Protein AF-A0A1S4DHJ4-F1 (afdb_monomer)

Secondary structure (DSSP, 8-state):
-HHHHHHHHHTTS---EEEEEEEEETTEEEESS----TTS-HHHHTTS--EEEE-TTS-EEEES---EEE-SHHHHHHHHHHHHHHHHHHHHHHTTS-----PPPEEEEEEE-

InterPro domains:
  IPR001752 Kinesin motor domain [PF00225] (2-109)
  IPR001752 Kinesin motor domain [PS50067] (1-113)
  IPR027417 P-loop containing nucleoside triphosphate hydrolase [SSF52540] (2-110)
  IPR036961 Kinesin motor domain superfamily [G3DSA:3.40.850.10] (1-112)
  IPR047149 Kinesin-like protein KIF11-like [PTHR47970] (2-111)

Mean predicted aligned error: 9.2 Å

Nearest PDB structures (foldseek):
  4a51-assembly6_F  TM=6.897E-01  e=4.651E-07  Homo sapiens
  6hkx-assembly1_A  TM=6.265E-01  e=1.248E-06  Homo sapiens
  2p4n-assembly1_K  TM=6.736E-01  e=3.717E-05  unclassified
  6zpi-assembly1_C  TM=6.460E-01  e=5.725E-05  Homo sapiens
  2y65-assembly3_D  TM=6.893E-01  e=1.358E-04  Drosophila melanogaster

Solvent-accessible surface area (backbone atoms only — not comparable to full-atom values): 6993 Å² total; per-residue (Å²): 100,61,69,57,50,57,52,48,63,72,62,79,56,95,79,63,37,34,36,34,44,35,39,40,52,80,94,40,76,44,64,38,65,52,80,84,55,91,88,54,54,77,71,60,62,69,60,62,76,66,43,85,41,70,45,103,82,76,48,79,42,70,44,77,63,52,72,45,79,45,90,48,55,64,50,52,52,54,49,50,53,52,22,53,54,46,45,57,54,49,49,63,64,50,63,76,71,64,92,84,81,96,59,73,78,49,84,46,79,49,79,46,110

Foldseek 3Di:
DQVVLVVVVVVVDDDKKKKWKWKQWPNQIDGLQPDDDVPDDPVRNSPQDWDWDQDPVRDTDIPRTDIDIDDDPVVVVVSVVSSVVVVVVVCVVCVVPDDDDDIDIDIDMDMDD

Sequence (113 aa):
IRQIFDTLEGQNTDYSMKVTFFELYNEEITDLIALEEPSKSSEERQKKPLSLMEDGKGCVVVRGLEEEAVYSANDIYNLLERGAARRRTADTLLNKRSSRSHSVFSDKLTIYV

Organism: Nicotiana tabacum (NCBI:txid4097)

Radius of gyration: 15.98 Å; Cα contacts (8 Å, |Δi|>4): 127; chains: 1; bounding box: 40×33×47 Å

pLDDT: mean 74.55, std 12.7, range [41.66, 90.75]

Structure (mmCIF, N/CA/C/O backbone):
data_AF-A0A1S4DHJ4-F1
#
_entry.id   AF-A0A1S4DHJ4-F1
#
loop_
_atom_site.group_PDB
_atom_site.id
_atom_site.type_symbol
_atom_site.label_atom_id
_atom_site.label_alt_id
_atom_site.label_comp_id
_atom_site.label_asym_id
_atom_site.label_entity_id
_atom_site.label_seq_id
_atom_site.pdbx_PDB_ins_code
_atom_site.Cartn_x
_atom_site.Cartn_y
_atom_site.Cartn_z
_atom_site.occupancy
_atom_site.B_iso_or_equiv
_atom_site.auth_seq_id
_atom_site.auth_comp_id
_atom_site.auth_asym_id
_atom_site.auth_atom_id
_atom_site.pdbx_PDB_model_num
ATOM 1 N N . ILE A 1 1 ? -11.747 3.226 2.497 1.00 78.94 1 ILE A N 1
ATOM 2 C CA . ILE A 1 1 ? -10.821 3.935 3.416 1.00 78.94 1 ILE A CA 1
ATOM 3 C C . ILE A 1 1 ? -11.597 4.710 4.477 1.00 78.94 1 ILE A C 1
ATOM 5 O O . ILE A 1 1 ? -11.594 4.242 5.599 1.00 78.94 1 ILE A O 1
ATOM 9 N N . ARG A 1 2 ? -12.326 5.795 4.153 1.00 83.44 2 ARG A N 1
ATOM 10 C CA . ARG A 1 2 ? -13.112 6.553 5.161 1.00 83.44 2 ARG A CA 1
ATOM 11 C C . ARG A 1 2 ? -14.038 5.674 6.008 1.00 83.44 2 ARG A C 1
ATOM 13 O O . ARG A 1 2 ? -13.852 5.611 7.207 1.00 83.44 2 ARG A O 1
ATOM 20 N N . GLN A 1 3 ? -14.870 4.859 5.360 1.00 84.56 3 GLN A N 1
ATOM 21 C CA . GLN A 1 3 ? -15.766 3.927 6.053 1.00 84.56 3 GLN A CA 1
ATOM 22 C C . GLN A 1 3 ? -15.049 2.957 7.015 1.00 84.56 3 GLN A C 1
ATOM 24 O O . GLN A 1 3 ? -15.642 2.540 8.003 1.00 84.56 3 GLN A O 1
ATOM 29 N N . ILE A 1 4 ? -13.788 2.587 6.745 1.00 85.12 4 ILE A N 1
ATOM 30 C CA . ILE A 1 4 ? -13.012 1.700 7.630 1.00 85.12 4 ILE A CA 1
ATOM 31 C C . ILE A 1 4 ? -12.696 2.445 8.929 1.00 85.12 4 ILE A C 1
ATOM 33 O O . ILE A 1 4 ? -12.997 1.935 10.000 1.00 85.12 4 ILE A O 1
ATOM 37 N N . PHE A 1 5 ? -12.176 3.671 8.824 1.00 84.25 5 PHE A N 1
ATOM 38 C CA . PHE A 1 5 ? -11.920 4.530 9.982 1.00 84.25 5 PHE A CA 1
ATOM 39 C C . PHE A 1 5 ? -13.207 4.875 10.733 1.00 84.25 5 PHE A C 1
ATOM 41 O O . PHE A 1 5 ? -13.246 4.690 11.942 1.00 84.25 5 PHE A O 1
ATOM 48 N N . ASP A 1 6 ? -14.281 5.244 10.027 1.00 86.81 6 ASP A N 1
ATOM 49 C CA . ASP A 1 6 ? -15.576 5.557 10.650 1.00 86.81 6 ASP A CA 1
ATOM 50 C C . ASP A 1 6 ? -16.108 4.365 11.474 1.00 86.81 6 ASP A C 1
ATOM 52 O O . ASP A 1 6 ? -16.676 4.530 12.553 1.00 86.81 6 ASP A O 1
ATOM 56 N N . THR A 1 7 ? -15.901 3.139 10.979 1.00 85.88 7 THR A N 1
ATOM 57 C CA . THR A 1 7 ? -16.306 1.912 11.683 1.00 85.88 7 THR A CA 1
ATOM 58 C C . THR A 1 7 ? -15.426 1.658 12.908 1.00 85.88 7 THR A C 1
ATOM 60 O O . THR A 1 7 ? -15.950 1.315 13.966 1.00 85.88 7 THR A O 1
ATOM 63 N N . LEU A 1 8 ? -14.106 1.817 12.784 1.00 83.38 8 LEU A N 1
ATOM 64 C CA . LEU A 1 8 ? -13.161 1.565 13.875 1.00 83.38 8 LEU A CA 1
ATOM 65 C C . LEU A 1 8 ? -13.289 2.595 15.003 1.00 83.38 8 LEU A C 1
ATOM 67 O O . LEU A 1 8 ? -13.311 2.218 16.172 1.00 83.38 8 LEU A O 1
ATOM 71 N N . GLU A 1 9 ? -13.471 3.873 14.669 1.00 82.38 9 GLU A N 1
ATOM 72 C CA . GLU A 1 9 ? -13.746 4.931 15.648 1.00 82.38 9 GLU A CA 1
ATOM 73 C C . GLU A 1 9 ? -15.084 4.699 16.366 1.00 82.38 9 GLU A C 1
ATOM 75 O O . GLU A 1 9 ? -15.179 4.866 17.582 1.00 82.38 9 GLU A O 1
ATOM 80 N N . GLY A 1 10 ? -16.107 4.224 15.645 1.00 83.50 10 GLY A N 1
ATOM 81 C CA . GLY A 1 10 ? -17.405 3.874 16.228 1.00 83.50 10 GLY A CA 1
ATOM 82 C C . GLY A 1 10 ? -17.371 2.697 17.214 1.00 83.50 10 GLY A C 1
ATOM 83 O O . GLY A 1 10 ? -18.271 2.576 18.044 1.00 83.50 10 GLY A O 1
ATOM 84 N N . GLN A 1 11 ? -16.347 1.839 17.155 1.00 84.19 11 GLN A N 1
ATOM 85 C CA . GLN A 1 11 ? -16.178 0.685 18.053 1.00 84.19 11 GLN A CA 1
ATOM 86 C C . GLN A 1 11 ? -15.512 1.057 19.391 1.00 84.19 11 GLN A C 1
ATOM 88 O O . GLN A 1 11 ? -15.434 0.208 20.280 1.00 84.19 11 GLN A O 1
ATOM 93 N N . ASN A 1 12 ? -15.036 2.302 19.545 1.00 76.56 12 ASN A N 1
ATOM 94 C CA . ASN A 1 12 ? -14.402 2.838 20.759 1.00 76.56 12 ASN A CA 1
ATOM 95 C C . ASN A 1 12 ? -13.337 1.898 21.370 1.00 76.56 12 ASN A C 1
ATOM 97 O O . ASN A 1 12 ? -13.248 1.735 22.587 1.00 76.56 12 ASN A O 1
ATOM 101 N N . THR A 1 13 ? -12.584 1.224 20.499 1.00 77.50 13 THR A N 1
ATOM 102 C CA . THR A 1 13 ? -11.561 0.227 20.834 1.00 77.50 13 THR A CA 1
ATOM 103 C C . THR A 1 13 ? -10.228 0.682 20.255 1.00 77.50 13 THR A C 1
ATOM 105 O O . THR A 1 13 ? -10.197 1.245 19.161 1.00 77.50 13 THR A O 1
ATOM 108 N N . ASP A 1 14 ? -9.129 0.423 20.964 1.00 79.75 14 ASP A N 1
ATOM 109 C CA . ASP A 1 14 ? -7.786 0.682 20.447 1.00 79.75 14 ASP A CA 1
ATOM 110 C C . ASP A 1 14 ? -7.510 -0.187 19.210 1.00 79.75 14 ASP A C 1
ATOM 112 O O . ASP A 1 14 ? -7.617 -1.414 19.259 1.00 79.75 14 ASP A O 1
ATOM 116 N N . TYR A 1 15 ? -7.132 0.449 18.102 1.00 79.50 15 TYR A N 1
ATOM 117 C CA . TYR A 1 15 ? -6.732 -0.219 16.865 1.00 79.50 15 TYR A CA 1
ATOM 118 C C . TYR A 1 15 ? -5.358 0.279 16.410 1.00 79.50 15 TYR A C 1
ATOM 120 O O . TYR A 1 15 ? -4.974 1.421 16.668 1.00 79.50 15 TYR A O 1
ATOM 128 N N . SER A 1 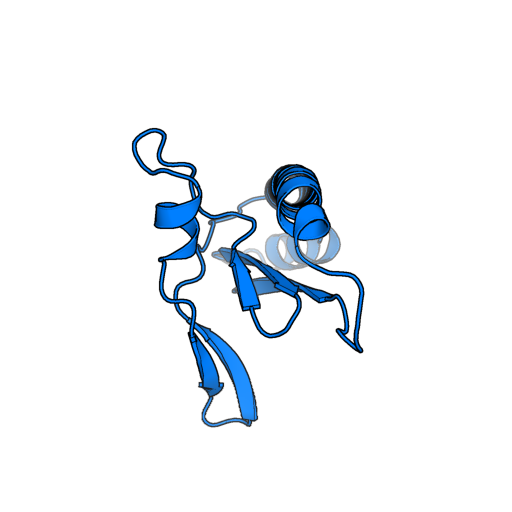16 ? -4.607 -0.572 15.710 1.00 83.56 16 SER A N 1
ATOM 129 C CA . SER A 1 16 ? -3.342 -0.186 15.085 1.00 83.56 16 SER A CA 1
ATOM 130 C C . SER A 1 16 ? -3.383 -0.582 13.626 1.00 83.56 16 SER A C 1
ATOM 132 O O . SER A 1 16 ? -3.370 -1.766 13.305 1.00 83.56 16 SER A O 1
ATOM 134 N N . MET A 1 17 ? -3.427 0.415 12.740 1.00 86.12 17 MET A N 1
ATOM 135 C CA . MET A 1 17 ? -3.417 0.148 11.314 1.00 86.12 17 MET A CA 1
ATOM 136 C C . MET A 1 17 ? -2.029 0.275 10.715 1.00 86.12 17 MET A C 1
ATOM 138 O O . MET A 1 17 ? -1.343 1.283 10.890 1.00 86.12 17 MET A O 1
ATOM 142 N N . LYS A 1 18 ? -1.651 -0.741 9.944 1.00 88.00 18 LYS A N 1
ATOM 143 C CA . LYS A 1 18 ? -0.474 -0.709 9.080 1.00 88.00 18 LYS A CA 1
ATOM 144 C C . LYS A 1 18 ? -0.871 -0.928 7.640 1.00 88.00 18 LYS A C 1
ATOM 146 O O . LYS A 1 18 ? -1.795 -1.688 7.349 1.00 88.00 18 LYS A O 1
ATOM 151 N N . VAL A 1 19 ? -0.135 -0.289 6.745 1.00 87.69 19 VAL A N 1
ATOM 152 C CA . VAL A 1 19 ? -0.397 -0.340 5.315 1.00 87.69 19 VAL A CA 1
ATOM 153 C C . VAL A 1 19 ? 0.871 -0.696 4.560 1.00 87.69 19 VAL A C 1
ATOM 155 O O . VAL A 1 19 ? 1.929 -0.127 4.818 1.00 87.69 19 VAL A O 1
ATOM 158 N N . THR A 1 20 ? 0.746 -1.610 3.600 1.00 87.75 20 THR A N 1
ATOM 159 C CA . THR A 1 20 ? 1.765 -1.842 2.570 1.00 87.75 20 THR A CA 1
ATOM 160 C C . THR A 1 20 ? 1.204 -1.460 1.210 1.00 87.75 20 THR A C 1
ATOM 162 O O . THR A 1 20 ? 0.017 -1.667 0.938 1.00 87.75 20 THR A O 1
ATOM 165 N N . PHE A 1 21 ? 2.049 -0.897 0.346 1.00 88.06 21 PHE A N 1
ATOM 166 C CA . PHE A 1 21 ? 1.659 -0.548 -1.015 1.00 88.06 21 PHE A CA 1
ATOM 167 C C . PHE A 1 21 ? 2.759 -0.933 -1.995 1.00 88.06 21 PHE A C 1
ATOM 169 O O . PHE A 1 21 ? 3.897 -0.477 -1.882 1.00 88.06 21 PHE A O 1
ATOM 176 N N . PHE A 1 22 ? 2.419 -1.801 -2.942 1.00 85.56 22 PHE A N 1
ATOM 177 C CA . PHE A 1 22 ? 3.375 -2.346 -3.894 1.00 85.56 22 PHE A CA 1
ATOM 178 C C . PHE A 1 22 ? 2.755 -2.551 -5.271 1.00 85.56 22 PHE A C 1
ATOM 180 O O . PHE A 1 22 ? 1.537 -2.685 -5.431 1.00 85.56 22 PHE A O 1
ATOM 187 N N . GLU A 1 23 ? 3.642 -2.609 -6.248 1.00 82.50 23 GLU A N 1
ATOM 188 C CA . GLU A 1 23 ? 3.359 -2.909 -7.638 1.00 82.50 23 GLU A CA 1
ATOM 189 C C . GLU A 1 23 ? 3.928 -4.283 -7.983 1.00 82.50 23 GLU A C 1
ATOM 191 O O . GLU A 1 23 ? 5.006 -4.660 -7.518 1.00 82.50 23 GLU A O 1
ATOM 196 N N . LEU A 1 24 ? 3.198 -5.030 -8.807 1.00 78.44 24 LEU A N 1
ATOM 197 C CA . LEU A 1 24 ? 3.704 -6.227 -9.465 1.00 78.44 24 LEU A CA 1
ATOM 198 C C . LEU A 1 24 ? 3.729 -5.965 -10.971 1.00 78.44 24 LEU A C 1
ATOM 200 O O . LEU A 1 24 ? 2.674 -5.818 -11.595 1.00 78.44 24 LEU A O 1
ATOM 204 N N . TYR A 1 25 ? 4.927 -5.926 -11.545 1.00 75.94 25 TYR A N 1
ATOM 205 C CA . TYR A 1 25 ? 5.143 -5.729 -12.973 1.00 75.94 25 TYR A CA 1
ATOM 206 C C . TYR A 1 25 ? 6.161 -6.747 -13.483 1.00 75.94 25 TYR A C 1
ATOM 208 O O . TYR A 1 25 ? 7.265 -6.837 -12.962 1.00 75.94 25 TYR A O 1
ATOM 216 N N . ASN A 1 26 ? 5.797 -7.520 -14.513 1.00 73.88 26 ASN A N 1
ATOM 217 C CA . ASN A 1 26 ? 6.668 -8.544 -15.104 1.00 73.88 26 ASN A CA 1
ATOM 218 C C . ASN A 1 26 ? 7.253 -9.527 -14.062 1.00 73.88 26 ASN A C 1
ATOM 220 O O . ASN A 1 26 ? 8.452 -9.787 -14.051 1.00 73.88 26 ASN A O 1
ATOM 224 N N . GLU A 1 27 ? 6.402 -10.015 -13.151 1.00 73.00 27 GLU A N 1
ATOM 225 C CA . GLU A 1 27 ? 6.770 -10.896 -12.022 1.00 73.00 27 GLU A CA 1
ATOM 226 C C . GLU A 1 27 ? 7.786 -10.293 -11.029 1.00 73.00 27 GLU A C 1
ATOM 228 O O . GLU A 1 27 ? 8.201 -10.954 -10.078 1.00 73.00 27 GLU A O 1
ATOM 233 N N . GLU A 1 28 ? 8.133 -9.016 -11.195 1.00 75.00 28 GLU A N 1
ATOM 234 C CA . GLU A 1 28 ? 8.977 -8.248 -10.292 1.00 75.00 28 GLU A CA 1
ATOM 235 C C . GLU A 1 28 ? 8.091 -7.405 -9.369 1.00 75.00 28 GLU A C 1
ATOM 237 O O . GLU A 1 28 ? 7.157 -6.724 -9.803 1.00 75.00 28 GLU A O 1
ATOM 242 N N . ILE A 1 29 ? 8.367 -7.478 -8.070 1.00 79.75 29 ILE A N 1
ATOM 243 C CA . ILE A 1 29 ? 7.653 -6.700 -7.063 1.00 79.75 29 ILE A CA 1
ATOM 244 C C . ILE A 1 29 ? 8.438 -5.423 -6.810 1.00 79.75 29 ILE A C 1
ATOM 246 O O . ILE A 1 29 ? 9.631 -5.479 -6.516 1.00 79.75 29 ILE A O 1
ATOM 250 N N . THR A 1 30 ? 7.749 -4.289 -6.843 1.00 82.56 30 THR A N 1
ATOM 251 C CA . THR A 1 30 ? 8.304 -2.997 -6.445 1.00 82.56 30 THR A CA 1
ATOM 252 C C . THR A 1 30 ? 7.533 -2.452 -5.253 1.00 82.56 30 THR A C 1
ATOM 254 O O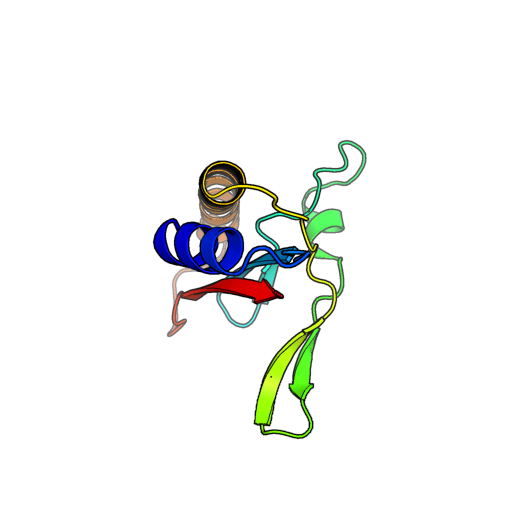 . THR A 1 30 ? 6.322 -2.254 -5.314 1.00 82.56 30 THR A O 1
ATOM 257 N N . ASP A 1 31 ? 8.237 -2.186 -4.158 1.00 85.81 31 ASP A N 1
ATOM 258 C CA . ASP A 1 31 ? 7.673 -1.496 -3.001 1.00 85.81 31 ASP A CA 1
ATOM 259 C C . ASP A 1 31 ? 7.507 0.001 -3.311 1.00 85.81 31 ASP A C 1
ATOM 261 O O . ASP A 1 31 ? 8.485 0.717 -3.550 1.00 85.81 31 ASP A O 1
ATOM 265 N N . LEU A 1 32 ? 6.261 0.479 -3.316 1.00 86.56 32 LEU A N 1
ATOM 266 C CA . LEU A 1 32 ? 5.932 1.857 -3.678 1.00 86.56 32 LEU A CA 1
A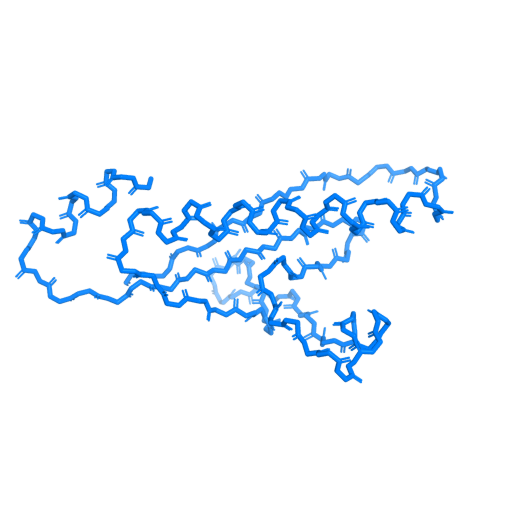TOM 267 C C . LEU A 1 32 ? 6.075 2.822 -2.497 1.00 86.56 32 LEU A C 1
ATOM 269 O O . LEU A 1 32 ? 6.123 4.036 -2.712 1.00 86.56 32 LEU A O 1
ATOM 273 N N . ILE A 1 33 ? 6.197 2.332 -1.262 1.00 85.88 33 ILE A N 1
ATOM 274 C CA . ILE A 1 33 ? 6.269 3.169 -0.052 1.00 85.88 33 ILE A CA 1
ATOM 275 C C . ILE A 1 33 ? 7.602 3.084 0.687 1.00 85.88 33 ILE A C 1
ATOM 277 O O . ILE A 1 33 ? 7.862 3.952 1.522 1.00 85.88 33 ILE A O 1
ATOM 281 N N . ALA A 1 34 ? 8.502 2.191 0.266 1.00 82.38 34 ALA A N 1
ATOM 282 C CA . ALA A 1 34 ? 9.883 2.074 0.746 1.00 82.38 34 ALA A CA 1
ATOM 283 C C . ALA A 1 34 ? 10.552 3.432 1.019 1.00 82.38 34 ALA A C 1
ATOM 285 O O . ALA A 1 34 ? 10.584 4.302 0.149 1.00 82.38 34 ALA A O 1
ATOM 286 N N . LEU A 1 35 ? 11.091 3.652 2.215 1.00 73.19 35 LEU A N 1
ATOM 287 C CA . LEU A 1 35 ? 11.737 4.924 2.555 1.00 73.19 35 LEU A CA 1
ATOM 288 C C . LEU A 1 35 ? 12.895 5.226 1.587 1.00 73.19 35 LEU A C 1
ATOM 290 O O . LEU A 1 35 ? 13.700 4.352 1.262 1.00 73.19 35 LEU A O 1
ATOM 294 N N . GLU A 1 36 ? 12.962 6.464 1.085 1.00 65.75 36 GLU A N 1
ATOM 295 C CA . GLU A 1 36 ? 14.084 6.867 0.236 1.00 65.75 36 GLU A CA 1
ATOM 296 C C . GLU A 1 36 ? 15.303 7.113 1.112 1.00 65.75 36 GLU A C 1
ATOM 298 O O . GLU A 1 36 ? 15.403 8.140 1.776 1.00 65.75 36 GLU A O 1
ATOM 303 N N . GLU A 1 37 ? 16.252 6.183 1.088 1.00 63.19 37 GLU A N 1
ATOM 304 C CA . GLU A 1 37 ? 17.574 6.454 1.634 1.00 63.19 37 GLU A CA 1
ATOM 305 C C . GLU A 1 37 ? 18.399 7.203 0.575 1.00 63.19 37 GLU A C 1
ATOM 307 O O . GLU A 1 37 ? 18.693 6.643 -0.493 1.00 63.19 37 GLU A O 1
ATOM 312 N N . PRO A 1 38 ? 18.777 8.474 0.821 1.00 56.62 38 PRO A N 1
ATOM 313 C CA . PRO A 1 38 ? 19.499 9.294 -0.154 1.00 56.62 38 PRO A CA 1
ATOM 314 C C . PRO A 1 38 ? 20.899 8.749 -0.470 1.00 56.62 38 PRO A C 1
ATOM 316 O O . PRO A 1 38 ? 21.489 9.118 -1.478 1.00 56.62 38 PRO A O 1
ATOM 319 N N . SER A 1 39 ? 21.415 7.847 0.366 1.00 58.28 39 SER A N 1
ATOM 320 C CA . SER A 1 39 ? 22.700 7.166 0.207 1.00 58.28 39 SER A CA 1
ATOM 321 C C . SER A 1 39 ? 22.660 5.940 -0.712 1.00 58.28 39 SER A C 1
ATOM 323 O O . SER A 1 39 ? 23.722 5.448 -1.082 1.00 58.28 39 SER A O 1
ATOM 325 N N . LYS A 1 40 ? 21.476 5.434 -1.088 1.00 58.22 40 LYS A N 1
ATOM 326 C CA . LYS A 1 40 ? 21.345 4.229 -1.924 1.00 58.22 40 LYS A CA 1
ATOM 327 C C . LYS A 1 40 ? 20.962 4.593 -3.351 1.00 58.22 40 LYS A C 1
ATOM 329 O O . LYS A 1 40 ? 19.927 5.225 -3.573 1.00 58.22 40 LYS A O 1
ATOM 334 N N . SER A 1 41 ? 21.761 4.137 -4.312 1.00 58.91 41 SER A N 1
ATOM 335 C CA . SER A 1 41 ? 21.468 4.200 -5.749 1.00 58.91 41 SER A CA 1
ATOM 336 C C . SER A 1 41 ? 20.138 3.503 -6.069 1.00 58.91 41 SER A C 1
ATOM 338 O O . SER A 1 41 ? 19.765 2.547 -5.387 1.00 58.91 41 SER A O 1
ATOM 340 N N . SER A 1 42 ? 19.431 3.916 -7.128 1.00 58.00 42 SER A N 1
ATOM 341 C CA . SER A 1 42 ? 18.162 3.290 -7.553 1.00 58.00 42 SER A CA 1
ATOM 342 C C . SER A 1 42 ? 18.266 1.764 -7.726 1.00 58.00 42 SER A C 1
ATOM 344 O O . SER A 1 42 ? 17.328 1.042 -7.401 1.00 58.00 42 SER A O 1
ATOM 346 N N . GLU A 1 43 ? 19.431 1.268 -8.147 1.00 57.06 43 GLU A N 1
ATOM 347 C CA . GLU A 1 43 ? 19.737 -0.162 -8.298 1.00 57.06 43 GLU A CA 1
ATOM 348 C C . GLU A 1 43 ? 19.935 -0.887 -6.955 1.00 57.06 43 GLU A C 1
ATOM 350 O O . GLU A 1 43 ? 19.594 -2.057 -6.833 1.00 57.06 43 GLU A O 1
ATOM 355 N N . GLU A 1 44 ? 20.456 -0.220 -5.921 1.00 57.31 44 GLU A N 1
ATOM 356 C CA . GLU A 1 44 ? 20.566 -0.786 -4.565 1.00 57.31 44 GLU A CA 1
ATOM 357 C C . GLU A 1 44 ? 19.226 -0.789 -3.828 1.00 57.31 44 GLU A C 1
ATOM 359 O O . GLU A 1 44 ? 18.988 -1.656 -2.988 1.00 57.31 44 GLU A O 1
ATOM 364 N N . ARG A 1 45 ? 18.320 0.131 -4.176 1.00 60.03 45 ARG A N 1
ATOM 365 C CA . ARG A 1 45 ? 16.942 0.146 -3.663 1.00 60.03 45 ARG A CA 1
ATOM 366 C C . ARG A 1 45 ? 16.125 -1.035 -4.197 1.00 60.03 45 ARG A C 1
ATOM 368 O O . ARG A 1 45 ? 15.384 -1.642 -3.432 1.00 60.03 45 ARG A O 1
ATOM 375 N N . GLN A 1 46 ? 16.328 -1.412 -5.464 1.00 56.31 46 GLN A N 1
ATOM 376 C CA . GLN A 1 46 ? 15.727 -2.611 -6.075 1.00 56.31 46 GLN A CA 1
ATOM 377 C C . GLN A 1 46 ? 16.310 -3.935 -5.549 1.00 56.31 46 GLN A C 1
ATOM 379 O O . GLN A 1 46 ? 15.735 -4.991 -5.783 1.00 56.31 46 GLN A O 1
ATOM 384 N N . LYS A 1 47 ? 17.429 -3.911 -4.807 1.00 56.19 47 LYS A N 1
ATOM 385 C CA . LYS A 1 47 ? 18.035 -5.119 -4.217 1.00 56.19 47 LYS A CA 1
ATOM 386 C C . LYS A 1 47 ? 17.411 -5.552 -2.893 1.00 56.19 47 LYS A C 1
ATOM 388 O O . LYS A 1 47 ? 17.867 -6.552 -2.340 1.00 56.19 47 LYS A O 1
ATOM 393 N N . LYS A 1 48 ? 16.410 -4.841 -2.352 1.00 66.00 48 LYS A N 1
ATOM 394 C CA . LYS A 1 48 ? 15.669 -5.340 -1.181 1.00 66.00 48 LYS A CA 1
ATOM 395 C C . LYS A 1 48 ? 14.983 -6.646 -1.625 1.00 66.00 48 LYS A C 1
ATOM 397 O O . LYS A 1 48 ? 14.165 -6.593 -2.540 1.00 66.00 48 LYS A O 1
ATOM 402 N N . PRO A 1 49 ? 15.339 -7.818 -1.068 1.00 64.94 49 PRO A N 1
ATOM 403 C CA . PRO A 1 49 ? 14.808 -9.083 -1.557 1.00 64.94 49 PRO A CA 1
ATOM 404 C C . PRO A 1 49 ? 13.339 -9.195 -1.143 1.00 64.94 49 PRO A C 1
ATOM 406 O O . PRO A 1 49 ? 13.030 -9.573 -0.012 1.00 64.94 49 PRO A O 1
ATOM 409 N N . LEU A 1 50 ? 12.436 -8.832 -2.053 1.00 79.00 50 LEU A N 1
ATOM 410 C CA . LEU A 1 50 ? 11.005 -9.060 -1.899 1.00 79.00 50 LEU A CA 1
ATOM 411 C C . LEU A 1 50 ? 10.703 -10.492 -2.332 1.00 79.00 50 LEU A C 1
ATOM 413 O O . LEU A 1 50 ? 11.075 -10.913 -3.425 1.00 79.00 50 LEU A O 1
ATOM 417 N N . SER A 1 51 ? 10.060 -11.260 -1.456 1.00 75.69 51 SER A N 1
ATOM 418 C CA . SER A 1 51 ? 9.747 -12.665 -1.720 1.00 75.69 51 SER A CA 1
ATOM 419 C C . SER A 1 51 ? 8.244 -12.883 -1.684 1.00 75.69 51 SER A C 1
ATOM 421 O O . SER A 1 51 ? 7.585 -12.558 -0.696 1.00 75.69 51 SER A O 1
ATOM 423 N N . LEU A 1 52 ? 7.716 -13.434 -2.775 1.00 75.19 52 LEU A N 1
ATOM 424 C CA . LEU A 1 52 ? 6.357 -13.950 -2.870 1.00 75.19 52 LEU A CA 1
ATOM 425 C C . LEU A 1 52 ? 6.303 -15.323 -2.196 1.00 75.19 52 LEU A C 1
ATOM 427 O O . LEU A 1 52 ? 7.017 -16.242 -2.592 1.00 75.19 52 LEU A O 1
ATOM 431 N N . MET A 1 53 ? 5.467 -15.454 -1.172 1.00 76.19 53 MET A N 1
ATOM 432 C CA . MET A 1 53 ? 5.248 -16.699 -0.442 1.00 76.19 53 MET A CA 1
ATOM 433 C C . MET A 1 53 ? 3.754 -16.993 -0.371 1.00 76.19 53 MET A C 1
ATOM 435 O O . MET A 1 53 ? 2.945 -16.079 -0.263 1.00 76.19 53 MET A O 1
ATOM 439 N N . GLU A 1 54 ? 3.382 -18.264 -0.392 1.00 76.12 54 GLU A N 1
ATOM 440 C CA . GLU A 1 54 ? 2.031 -18.686 -0.030 1.00 76.12 54 GLU A CA 1
ATOM 441 C C . GLU A 1 54 ? 1.992 -18.914 1.486 1.00 76.12 54 GLU A C 1
ATOM 443 O O . GLU A 1 54 ? 2.891 -19.547 2.052 1.00 76.12 54 GLU A O 1
ATOM 448 N N . ASP A 1 55 ? 1.002 -18.351 2.173 1.00 73.69 55 ASP A N 1
ATOM 449 C CA . ASP A 1 55 ? 0.740 -18.705 3.560 1.00 73.69 55 ASP A CA 1
ATOM 450 C C . ASP A 1 55 ? 0.137 -20.119 3.642 1.00 73.69 55 ASP A C 1
ATOM 452 O O . ASP A 1 55 ? -0.303 -20.702 2.654 1.00 73.69 55 ASP A O 1
ATOM 456 N N . GLY A 1 56 ? 0.079 -20.697 4.844 1.00 68.31 56 GLY A N 1
ATOM 457 C CA . GLY A 1 56 ? -0.509 -22.029 5.047 1.00 68.31 56 GLY A CA 1
ATOM 458 C C . GLY A 1 56 ? -2.016 -22.128 4.753 1.00 68.31 56 GLY A C 1
ATOM 459 O O . GLY A 1 56 ? -2.609 -23.167 5.034 1.00 68.31 56 GLY A O 1
ATOM 460 N N . LYS A 1 57 ? -2.650 -21.059 4.254 1.00 73.81 57 LYS A N 1
ATOM 461 C CA . LYS A 1 57 ? -4.073 -20.961 3.907 1.00 73.81 57 LYS A CA 1
ATOM 462 C C . LYS A 1 57 ? -4.292 -20.697 2.410 1.00 73.81 57 LYS A C 1
ATOM 464 O O . LYS A 1 57 ? -5.437 -20.487 2.012 1.00 73.81 57 LYS A O 1
ATOM 469 N N . GLY A 1 58 ? -3.240 -20.717 1.587 1.00 68.38 58 GLY A N 1
ATOM 470 C CA . GLY A 1 58 ? -3.334 -20.442 0.151 1.00 68.38 58 GLY A CA 1
ATOM 471 C C . GLY A 1 58 ? -3.373 -18.951 -0.202 1.00 68.38 58 GLY A C 1
ATOM 472 O O . GLY A 1 58 ? -3.597 -18.596 -1.360 1.00 68.38 58 GLY A O 1
ATOM 473 N N . CYS A 1 59 ? -3.179 -18.056 0.771 1.00 67.31 59 CYS A N 1
ATOM 474 C CA . CYS A 1 59 ? -3.080 -16.624 0.529 1.00 67.31 59 CYS A CA 1
ATOM 475 C C . CYS A 1 59 ? -1.643 -16.253 0.175 1.00 67.31 59 CYS A C 1
ATOM 477 O O . CYS A 1 59 ? -0.687 -16.576 0.873 1.00 67.31 59 CYS A O 1
ATOM 479 N N . VAL A 1 60 ? -1.494 -15.499 -0.903 1.00 69.81 60 VAL A N 1
ATOM 480 C CA . VAL A 1 60 ? -0.199 -15.012 -1.359 1.00 69.81 60 VAL A CA 1
ATOM 481 C C . VAL A 1 60 ? 0.218 -13.789 -0.536 1.00 69.81 60 VAL A C 1
ATOM 483 O O . VAL A 1 60 ? -0.455 -12.757 -0.563 1.00 69.81 60 VAL A O 1
ATOM 486 N N . VAL A 1 61 ? 1.344 -13.892 0.166 1.00 75.81 61 VAL A N 1
ATOM 487 C CA . VAL A 1 61 ? 1.942 -12.852 1.009 1.00 75.81 61 VAL A CA 1
ATOM 488 C C . VAL A 1 61 ? 3.296 -12.447 0.440 1.00 75.81 61 VAL A C 1
ATOM 490 O O . VAL A 1 61 ? 4.123 -13.283 0.083 1.00 75.81 61 VAL A O 1
ATOM 493 N N . VAL A 1 62 ? 3.549 -11.144 0.394 1.00 82.25 62 VAL A N 1
ATOM 494 C CA . VAL A 1 62 ? 4.849 -10.604 0.000 1.00 82.25 62 VAL A CA 1
ATOM 495 C C . VAL A 1 62 ? 5.640 -10.242 1.253 1.00 82.25 62 VAL A C 1
ATOM 497 O O . VAL A 1 62 ? 5.192 -9.423 2.055 1.00 82.25 62 VAL A O 1
ATOM 500 N N . ARG A 1 63 ? 6.823 -10.835 1.428 1.00 83.00 63 ARG A N 1
ATOM 501 C CA . ARG A 1 63 ? 7.746 -10.496 2.520 1.00 83.00 63 ARG A CA 1
ATOM 502 C C . ARG A 1 63 ? 8.738 -9.418 2.104 1.00 83.00 63 ARG A C 1
ATOM 504 O O . ARG A 1 63 ? 9.183 -9.390 0.962 1.00 83.00 63 ARG A O 1
ATOM 511 N N . GLY A 1 64 ? 9.127 -8.592 3.075 1.00 83.06 64 GLY A N 1
ATOM 512 C CA . GLY A 1 64 ? 10.148 -7.550 2.914 1.00 83.06 64 GLY A CA 1
ATOM 513 C C . GLY A 1 64 ? 9.611 -6.185 2.476 1.00 83.06 64 GLY A C 1
ATOM 514 O O . GLY A 1 64 ? 10.403 -5.245 2.376 1.00 83.06 64 GLY A O 1
ATOM 515 N N . LEU A 1 65 ? 8.295 -6.079 2.249 1.00 85.94 65 LEU A N 1
ATOM 516 C CA . LEU A 1 65 ? 7.620 -4.803 2.027 1.00 85.94 65 LEU A CA 1
ATOM 517 C C . LEU A 1 65 ? 7.723 -3.926 3.271 1.00 85.94 65 LEU A C 1
ATOM 519 O O . LEU A 1 65 ? 7.632 -4.414 4.399 1.00 85.94 65 LEU A O 1
ATOM 523 N N . GLU A 1 66 ? 7.909 -2.636 3.043 1.00 86.88 66 GLU A N 1
ATOM 524 C CA . GLU A 1 66 ? 7.792 -1.616 4.069 1.00 86.88 66 GLU A CA 1
ATOM 525 C C . GLU A 1 66 ? 6.340 -1.530 4.551 1.00 86.88 66 GLU A C 1
ATOM 527 O O . GLU A 1 66 ? 5.409 -1.576 3.746 1.00 86.88 66 GLU A O 1
ATOM 532 N N . GLU A 1 67 ? 6.155 -1.402 5.864 1.00 88.06 67 GLU A N 1
ATOM 533 C CA . GLU A 1 67 ? 4.852 -1.191 6.491 1.00 88.06 67 GLU A CA 1
ATOM 534 C C . GLU A 1 67 ? 4.822 0.203 7.109 1.00 88.06 67 GLU A C 1
ATOM 536 O O . GLU A 1 67 ? 5.677 0.542 7.929 1.00 88.06 67 GLU A O 1
ATOM 541 N N . GLU A 1 68 ? 3.810 0.995 6.776 1.00 88.44 68 GLU A N 1
ATOM 542 C CA . GLU A 1 68 ? 3.627 2.323 7.355 1.00 88.44 68 GLU A CA 1
ATOM 543 C C . GLU A 1 68 ? 2.421 2.329 8.290 1.00 88.44 68 GLU A C 1
ATOM 545 O O . GLU A 1 68 ? 1.332 1.888 7.917 1.00 88.44 68 GLU A O 1
ATOM 550 N N . ALA A 1 69 ? 2.623 2.805 9.519 1.00 89.88 69 ALA A N 1
ATOM 551 C CA . ALA A 1 69 ? 1.539 2.983 10.474 1.00 89.88 69 ALA A CA 1
ATOM 552 C C . ALA A 1 69 ? 0.671 4.176 10.058 1.00 89.88 69 ALA A C 1
ATOM 554 O O . ALA A 1 69 ? 1.193 5.255 9.772 1.00 89.88 69 ALA A O 1
ATOM 555 N N . VAL A 1 70 ? -0.646 3.984 10.050 1.00 89.62 70 VAL A N 1
ATOM 556 C CA . VAL A 1 70 ? -1.621 5.009 9.667 1.00 89.62 70 VAL A CA 1
ATOM 557 C C . VAL A 1 70 ? -2.643 5.203 10.776 1.00 89.62 70 VAL A C 1
ATOM 559 O O . VAL A 1 70 ? -3.097 4.242 11.399 1.00 89.62 70 VAL A O 1
ATOM 562 N N . TYR A 1 71 ? -3.019 6.457 11.002 1.00 88.69 71 TYR A N 1
ATOM 563 C CA . TYR A 1 71 ? -3.923 6.859 12.083 1.00 88.69 71 TYR A CA 1
ATOM 564 C C . TYR A 1 71 ? -5.165 7.568 11.553 1.00 88.69 71 TYR A C 1
ATOM 566 O O . TYR A 1 71 ? -6.130 7.759 12.285 1.00 88.69 71 TYR A O 1
ATOM 574 N N . SER A 1 72 ? -5.167 7.940 10.274 1.00 88.38 72 SER A N 1
ATOM 575 C CA . SER A 1 72 ? -6.303 8.571 9.622 1.00 88.38 72 SER A CA 1
ATOM 576 C C . SER A 1 72 ? -6.460 8.133 8.169 1.00 88.38 72 SER A C 1
ATOM 578 O O . SER A 1 72 ? -5.519 7.702 7.496 1.00 88.38 72 SER A O 1
ATOM 580 N N . ALA A 1 73 ? -7.664 8.336 7.630 1.00 88.62 73 ALA A N 1
ATOM 581 C CA . ALA A 1 73 ? -7.915 8.187 6.200 1.00 88.62 73 ALA A CA 1
ATOM 582 C C . ALA A 1 73 ? -6.988 9.078 5.352 1.00 88.62 73 ALA A C 1
ATOM 584 O O . ALA A 1 73 ? -6.645 8.711 4.229 1.00 88.62 73 ALA A O 1
ATOM 585 N N . ASN A 1 74 ? -6.591 10.237 5.885 1.00 90.75 74 ASN A N 1
ATOM 586 C CA . ASN A 1 74 ? -5.719 11.179 5.197 1.00 90.75 74 ASN A CA 1
ATOM 587 C C . ASN A 1 74 ? -4.292 10.639 5.044 1.00 90.75 74 ASN A C 1
ATOM 589 O O . ASN A 1 74 ? -3.685 10.838 3.995 1.00 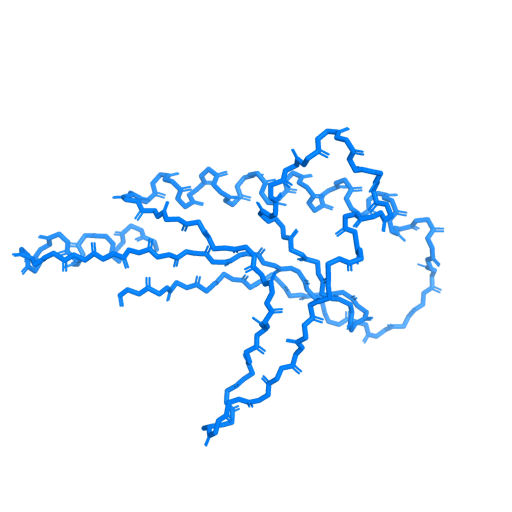90.75 74 ASN A O 1
ATOM 593 N N . ASP A 1 75 ? -3.794 9.895 6.032 1.00 89.19 75 ASP A N 1
ATOM 594 C CA . ASP A 1 75 ? -2.473 9.257 5.962 1.00 89.19 75 ASP A CA 1
ATOM 595 C C . ASP A 1 75 ? -2.416 8.266 4.799 1.00 89.19 75 ASP A C 1
ATOM 597 O O . ASP A 1 75 ? -1.473 8.280 4.009 1.00 89.19 75 ASP A O 1
ATOM 601 N N . ILE A 1 76 ? -3.481 7.474 4.622 1.00 88.50 76 ILE A N 1
ATOM 602 C CA . ILE A 1 76 ? -3.582 6.540 3.496 1.00 88.50 76 ILE A CA 1
ATOM 603 C C . ILE A 1 76 ? -3.629 7.293 2.161 1.00 88.50 76 ILE A C 1
ATOM 605 O O . ILE A 1 76 ? -2.971 6.877 1.210 1.00 88.5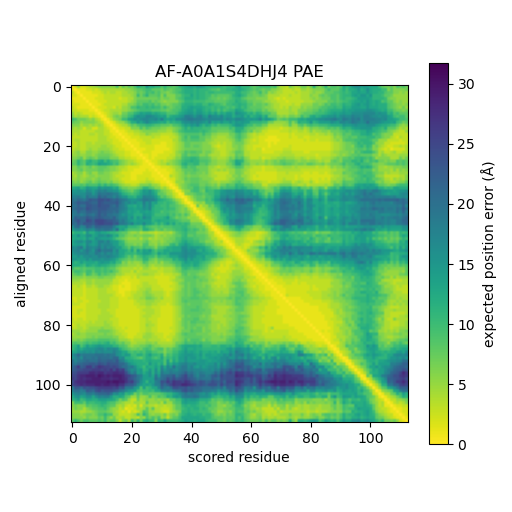0 76 ILE A O 1
ATOM 609 N N . TYR A 1 77 ? -4.363 8.406 2.059 1.00 90.19 77 TYR A N 1
ATOM 610 C CA . TYR A 1 77 ? -4.393 9.190 0.817 1.00 90.19 77 TYR A CA 1
ATOM 611 C C . TYR A 1 77 ? -3.027 9.792 0.468 1.00 90.19 77 TYR A C 1
ATOM 613 O O . TYR A 1 77 ? -2.606 9.699 -0.685 1.00 90.19 77 TYR A O 1
ATOM 621 N N . ASN A 1 78 ? -2.308 10.333 1.452 1.00 90.12 78 ASN A N 1
ATOM 622 C CA . ASN A 1 78 ? -0.953 10.853 1.258 1.00 90.12 78 ASN A CA 1
ATOM 623 C C . ASN A 1 78 ? 0.022 9.743 0.829 1.00 90.12 78 ASN A C 1
ATOM 625 O O . ASN A 1 78 ? 0.848 9.933 -0.067 1.00 90.12 78 ASN A O 1
ATOM 629 N N . LEU A 1 79 ? -0.092 8.564 1.445 1.00 90.06 79 LEU A N 1
ATOM 630 C CA . LEU A 1 79 ? 0.695 7.384 1.098 1.00 90.06 79 LEU A CA 1
ATOM 631 C C . LEU A 1 79 ? 0.431 6.941 -0.348 1.00 90.06 79 LEU A C 1
ATOM 633 O O . LEU A 1 79 ? 1.379 6.685 -1.092 1.00 90.06 79 LEU A O 1
ATOM 637 N N . LEU A 1 80 ? -0.836 6.910 -0.770 1.00 87.38 80 LEU A N 1
ATOM 638 C CA . LEU A 1 80 ? -1.222 6.588 -2.146 1.00 87.38 80 LEU A CA 1
ATOM 639 C C . LEU A 1 80 ? -0.684 7.613 -3.150 1.00 87.38 80 LEU A C 1
ATOM 641 O O . LEU A 1 80 ? -0.171 7.220 -4.196 1.00 87.38 80 LEU A O 1
ATOM 645 N N . GLU A 1 81 ? -0.749 8.910 -2.839 1.00 88.62 81 GLU A N 1
ATOM 646 C CA . GLU A 1 81 ? -0.197 9.961 -3.702 1.00 88.62 81 GLU A CA 1
ATOM 647 C C . GLU A 1 81 ? 1.323 9.813 -3.868 1.00 88.62 81 GLU A C 1
ATOM 649 O O . GLU A 1 81 ? 1.837 9.838 -4.994 1.00 88.62 81 GLU A O 1
ATOM 654 N N . ARG A 1 82 ? 2.044 9.574 -2.764 1.00 87.88 82 ARG A N 1
ATOM 655 C CA . ARG A 1 82 ? 3.494 9.328 -2.782 1.00 87.88 82 ARG A CA 1
ATOM 656 C C . ARG A 1 82 ? 3.850 8.064 -3.566 1.00 87.88 82 ARG A C 1
ATOM 658 O O . ARG A 1 82 ? 4.764 8.101 -4.393 1.00 87.88 82 ARG A O 1
ATOM 665 N N . GLY A 1 83 ? 3.123 6.970 -3.352 1.00 84.25 83 GLY A N 1
ATOM 666 C CA . GLY A 1 83 ? 3.321 5.728 -4.099 1.00 84.25 83 GLY A CA 1
ATOM 667 C C . GLY A 1 83 ? 3.046 5.899 -5.597 1.00 84.25 83 GLY A C 1
ATOM 668 O O . GLY A 1 83 ? 3.846 5.466 -6.425 1.00 84.25 83 GLY A O 1
ATOM 669 N N . ALA A 1 84 ? 1.991 6.631 -5.966 1.00 83.31 84 ALA A N 1
ATOM 670 C CA . ALA A 1 84 ? 1.665 6.938 -7.360 1.00 83.31 84 ALA A CA 1
ATOM 671 C C . ALA A 1 84 ? 2.706 7.851 -8.036 1.00 83.31 84 ALA A C 1
ATOM 673 O O . ALA A 1 84 ? 2.972 7.727 -9.236 1.00 83.31 84 ALA A O 1
ATOM 674 N N . ALA A 1 85 ? 3.310 8.786 -7.296 1.00 81.75 85 ALA A N 1
ATOM 675 C CA . ALA A 1 85 ? 4.419 9.592 -7.803 1.00 81.75 85 ALA A CA 1
ATO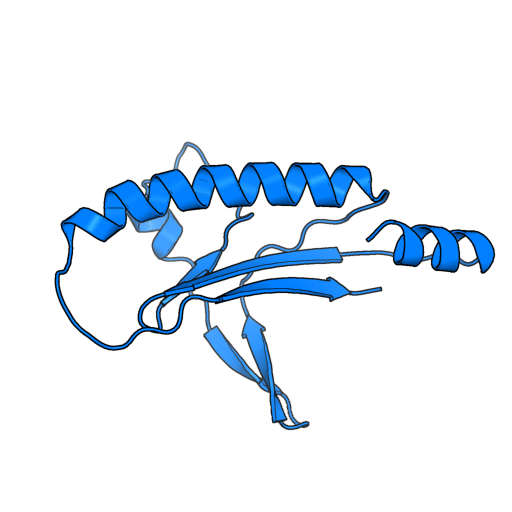M 676 C C . ALA A 1 85 ? 5.649 8.722 -8.105 1.00 81.75 85 ALA A C 1
ATOM 678 O O . ALA A 1 85 ? 6.231 8.835 -9.183 1.00 81.75 85 ALA A O 1
ATOM 679 N N . ARG A 1 86 ? 5.992 7.804 -7.197 1.00 76.50 86 ARG A N 1
ATOM 680 C CA . ARG A 1 86 ? 7.120 6.878 -7.372 1.00 76.50 86 ARG A CA 1
ATOM 681 C C . ARG A 1 86 ? 6.915 5.905 -8.514 1.00 76.50 86 ARG A C 1
ATOM 683 O O . ARG A 1 86 ? 7.848 5.685 -9.281 1.00 76.50 86 ARG A O 1
ATOM 690 N N . ARG A 1 87 ? 5.695 5.401 -8.677 1.00 74.69 87 ARG A N 1
ATOM 691 C CA . ARG A 1 87 ? 5.319 4.592 -9.832 1.00 74.69 87 ARG A CA 1
ATOM 692 C C . ARG A 1 87 ? 5.585 5.319 -11.147 1.00 74.69 87 ARG A C 1
ATOM 694 O O . ARG A 1 87 ? 6.258 4.772 -12.005 1.00 74.69 87 ARG A O 1
ATOM 701 N N . ARG A 1 88 ? 5.165 6.584 -11.293 1.00 67.19 88 ARG A N 1
ATOM 702 C CA . ARG A 1 88 ? 5.447 7.370 -12.515 1.00 67.19 88 ARG A CA 1
ATOM 703 C C . ARG A 1 88 ? 6.948 7.480 -12.810 1.00 67.19 88 ARG A C 1
ATOM 705 O O . ARG A 1 88 ? 7.360 7.425 -13.972 1.00 67.19 88 ARG A O 1
ATOM 712 N N . THR A 1 89 ? 7.773 7.617 -11.774 1.00 63.53 89 THR A N 1
ATOM 713 C CA . THR A 1 89 ? 9.235 7.620 -11.913 1.00 63.53 89 THR A CA 1
ATOM 714 C C . THR A 1 89 ? 9.768 6.241 -12.313 1.00 63.53 89 THR A C 1
ATOM 716 O O . THR A 1 89 ? 10.585 6.156 -13.230 1.00 63.53 89 THR A O 1
ATOM 719 N N . ALA A 1 90 ? 9.285 5.170 -11.677 1.00 60.47 90 ALA A N 1
ATOM 720 C CA . ALA A 1 90 ? 9.661 3.790 -11.979 1.00 60.47 90 ALA A CA 1
ATOM 721 C C . ALA A 1 90 ? 9.257 3.393 -13.406 1.00 60.47 90 ALA A C 1
ATOM 723 O O . ALA A 1 90 ? 10.103 2.914 -14.152 1.00 60.47 90 ALA A O 1
ATOM 724 N N . ASP A 1 91 ? 8.034 3.710 -13.832 1.00 62.59 91 ASP A N 1
ATOM 725 C CA . ASP A 1 91 ? 7.530 3.501 -15.190 1.00 62.59 91 ASP A CA 1
ATOM 726 C C . ASP A 1 91 ? 8.402 4.212 -16.224 1.00 62.59 91 ASP A C 1
ATOM 728 O O . ASP A 1 91 ? 8.711 3.648 -17.267 1.00 62.59 91 ASP A O 1
ATOM 732 N N . THR A 1 92 ? 8.849 5.441 -15.961 1.00 58.34 92 THR A N 1
ATOM 733 C CA . THR A 1 92 ? 9.716 6.171 -16.906 1.00 58.34 92 THR A CA 1
ATOM 734 C C . THR A 1 92 ? 11.099 5.514 -17.035 1.00 58.34 92 THR A C 1
ATOM 736 O O . THR A 1 92 ? 11.692 5.509 -18.117 1.00 58.34 92 THR A O 1
ATOM 739 N N . LEU A 1 93 ? 11.613 4.934 -15.946 1.00 57.72 93 LEU A N 1
ATOM 740 C CA . LEU A 1 93 ? 12.887 4.212 -15.922 1.00 57.72 93 LEU A CA 1
ATOM 741 C C . LEU A 1 93 ? 12.769 2.805 -16.539 1.00 57.72 93 LEU A C 1
ATOM 743 O O . LEU A 1 93 ? 13.659 2.387 -17.282 1.00 57.72 93 LEU A O 1
ATOM 747 N N . LEU A 1 94 ? 11.665 2.099 -16.281 1.00 55.78 94 LEU A N 1
ATOM 748 C CA . LEU A 1 94 ? 11.397 0.726 -16.720 1.00 55.78 94 LEU A CA 1
ATOM 749 C C . LEU A 1 94 ? 10.881 0.653 -18.166 1.00 55.78 94 LEU A C 1
ATOM 751 O O . LEU A 1 94 ? 11.258 -0.269 -18.890 1.00 55.78 94 LEU A O 1
ATOM 755 N N . ASN A 1 95 ? 10.122 1.648 -18.648 1.00 51.53 95 ASN A N 1
ATOM 756 C CA . ASN A 1 95 ? 9.644 1.715 -20.041 1.00 51.53 95 ASN A CA 1
ATOM 757 C C . ASN A 1 95 ? 10.772 1.876 -21.072 1.00 51.53 95 ASN A C 1
ATOM 759 O O . ASN A 1 95 ? 10.561 1.635 -22.259 1.00 51.53 95 ASN A O 1
ATOM 763 N N . LYS A 1 96 ? 11.997 2.219 -20.653 1.00 52.09 96 LYS A N 1
ATOM 764 C CA . LYS A 1 96 ? 13.176 2.129 -21.531 1.00 52.09 96 LYS A CA 1
ATOM 765 C C . LYS A 1 96 ? 13.615 0.684 -21.813 1.00 52.09 96 LYS A C 1
ATOM 767 O O . LYS A 1 96 ? 14.470 0.498 -22.678 1.00 52.09 96 LYS A O 1
ATOM 772 N N . ARG A 1 97 ? 13.075 -0.326 -21.111 1.00 51.34 97 ARG A N 1
ATOM 773 C CA . ARG A 1 97 ? 13.624 -1.694 -21.094 1.00 51.34 97 ARG A CA 1
ATOM 774 C C . ARG A 1 97 ? 12.813 -2.778 -21.816 1.00 51.34 97 ARG A C 1
ATOM 776 O O . ARG A 1 97 ? 13.419 -3.802 -22.113 1.00 51.34 97 ARG A O 1
ATOM 783 N N . SER A 1 98 ? 11.543 -2.616 -22.207 1.00 42.09 98 SER A N 1
ATOM 784 C CA . SER A 1 98 ? 10.973 -3.574 -23.176 1.00 42.09 98 SER A CA 1
ATOM 785 C C . SER A 1 98 ? 9.730 -3.095 -23.929 1.00 42.09 98 SER A C 1
ATOM 787 O O . SER A 1 98 ? 8.803 -2.508 -23.382 1.00 42.09 98 SER A O 1
ATOM 789 N N . SER A 1 99 ? 9.712 -3.424 -25.219 1.00 56.69 99 SER A N 1
ATOM 790 C CA . SER A 1 99 ? 8.490 -3.828 -25.899 1.00 56.69 99 SER A CA 1
ATOM 791 C C . SER A 1 99 ? 8.394 -5.345 -25.730 1.00 56.69 99 SER A C 1
ATOM 793 O O . SER A 1 99 ? 9.355 -6.028 -26.084 1.00 56.69 99 SER A O 1
ATOM 795 N N . ARG A 1 100 ? 7.258 -5.847 -25.219 1.00 57.22 100 ARG A N 1
ATOM 796 C CA . ARG A 1 100 ? 6.674 -7.203 -25.390 1.00 57.22 100 ARG A CA 1
ATOM 797 C C . ARG A 1 100 ? 6.245 -7.892 -24.081 1.00 57.22 100 ARG A C 1
ATOM 799 O O . ARG A 1 100 ? 7.025 -8.023 -23.149 1.00 57.22 100 ARG A O 1
ATOM 806 N N . SER A 1 101 ? 5.034 -8.458 -24.173 1.00 41.66 101 SER A N 1
ATOM 807 C CA . SER A 1 101 ? 4.529 -9.683 -23.524 1.00 41.66 101 SER A CA 1
ATOM 808 C C . SER A 1 101 ? 3.796 -9.582 -22.170 1.00 41.66 101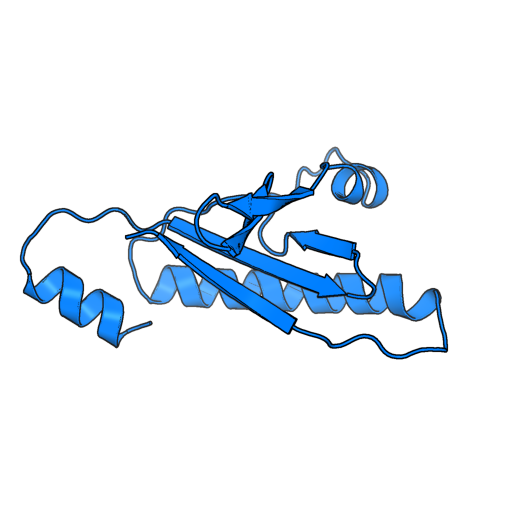 SER A C 1
ATOM 810 O O . SER A 1 101 ? 4.395 -9.497 -21.110 1.00 41.66 101 SER A O 1
ATOM 812 N N . HIS A 1 102 ? 2.461 -9.711 -22.242 1.00 49.09 102 HIS A N 1
ATOM 813 C CA . HIS A 1 102 ? 1.576 -10.435 -21.304 1.00 49.09 102 HIS A CA 1
ATOM 814 C C . HIS A 1 102 ? 1.728 -10.228 -19.781 1.00 49.09 102 HIS A C 1
ATOM 816 O O . HIS A 1 102 ? 1.515 -11.165 -19.019 1.00 49.09 102 HIS A O 1
ATOM 822 N N . SER A 1 103 ? 2.005 -9.017 -19.303 1.00 47.78 103 SER A N 1
ATOM 823 C CA . SER A 1 103 ? 2.023 -8.748 -17.857 1.00 47.78 103 SER A CA 1
ATOM 824 C C . SER A 1 103 ? 0.739 -8.061 -17.393 1.00 47.78 103 SER A C 1
ATOM 826 O O . SER A 1 103 ? 0.363 -7.012 -17.916 1.00 47.78 103 SER A O 1
ATOM 828 N N . VAL A 1 104 ? 0.054 -8.659 -16.412 1.00 54.72 104 VAL A N 1
ATOM 829 C CA . VAL A 1 104 ? -1.078 -8.031 -15.719 1.00 54.72 104 VAL A CA 1
ATOM 830 C C . VAL A 1 104 ? -0.518 -7.021 -14.731 1.00 54.72 104 VAL A C 1
ATOM 832 O O . VAL A 1 104 ? 0.223 -7.374 -13.820 1.00 54.72 104 VAL A O 1
ATOM 835 N N . PHE A 1 105 ? -0.886 -5.764 -14.928 1.00 56.69 105 PHE A N 1
ATOM 836 C CA . PHE A 1 105 ? -0.563 -4.687 -14.015 1.00 56.69 105 PHE A CA 1
ATOM 8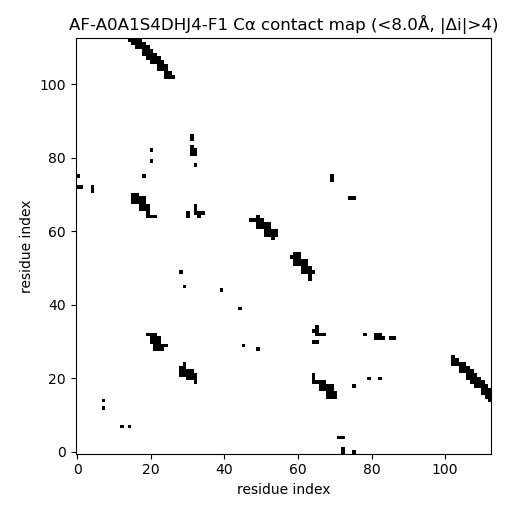37 C C . PHE A 1 105 ? -1.509 -4.735 -12.801 1.00 56.69 105 PHE A C 1
ATOM 839 O O . PHE A 1 105 ? -2.727 -4.824 -12.979 1.00 56.69 105 PHE A O 1
ATOM 846 N N . SER A 1 106 ? -0.997 -4.696 -11.568 1.00 63.78 106 SER A N 1
ATOM 847 C CA . SER A 1 106 ? -1.839 -4.686 -10.360 1.00 63.78 106 SER A CA 1
ATOM 848 C C . SER A 1 106 ? -1.212 -3.888 -9.218 1.00 63.78 106 SER A C 1
ATOM 850 O O . SER A 1 106 ? -0.183 -4.281 -8.675 1.00 63.78 106 SER A O 1
ATOM 852 N N . ASP A 1 107 ? -1.890 -2.809 -8.823 1.00 73.44 107 ASP A N 1
ATOM 853 C CA . ASP A 1 107 ? -1.626 -2.072 -7.586 1.00 73.44 107 ASP A CA 1
ATOM 854 C C . ASP A 1 107 ? -2.283 -2.814 -6.413 1.00 73.44 107 ASP A C 1
ATOM 856 O O . ASP A 1 107 ? -3.484 -3.110 -6.458 1.00 73.44 107 ASP A O 1
ATOM 860 N N . LYS A 1 108 ? -1.527 -3.115 -5.352 1.00 77.19 108 LYS A N 1
ATOM 861 C CA . LYS A 1 108 ? -2.068 -3.788 -4.160 1.00 77.19 108 LYS A CA 1
ATOM 862 C C . LYS A 1 108 ? -1.803 -2.978 -2.898 1.00 77.19 108 LYS A C 1
ATOM 864 O O . LYS A 1 108 ? -0.656 -2.705 -2.559 1.00 77.19 108 LYS A O 1
ATOM 869 N N . LEU A 1 109 ? -2.888 -2.640 -2.200 1.00 78.00 109 LEU A N 1
ATOM 870 C CA . LEU A 1 109 ? -2.890 -2.025 -0.876 1.00 78.00 109 LEU A CA 1
ATOM 871 C C . LEU A 1 109 ? -3.342 -3.069 0.146 1.00 78.00 109 LEU A C 1
ATOM 873 O O . LEU A 1 109 ? -4.481 -3.536 0.070 1.00 78.00 109 LEU A O 1
ATOM 877 N N . THR A 1 110 ? -2.485 -3.412 1.102 1.00 78.25 110 THR A N 1
ATOM 878 C CA . THR A 1 110 ? -2.849 -4.319 2.199 1.00 78.25 110 THR A CA 1
ATOM 879 C C . THR A 1 110 ? -2.966 -3.522 3.487 1.00 78.25 110 THR A C 1
ATOM 881 O O . THR A 1 110 ? -2.051 -2.775 3.820 1.00 78.25 110 THR A O 1
ATOM 884 N N . ILE A 1 111 ? -4.086 -3.678 4.198 1.00 78.31 111 ILE A N 1
ATOM 885 C CA . ILE A 1 111 ? -4.348 -3.033 5.490 1.00 78.31 111 ILE A CA 1
ATOM 886 C C . ILE A 1 111 ? -4.385 -4.120 6.565 1.00 78.31 111 ILE A C 1
ATOM 888 O O . ILE A 1 111 ? -5.168 -5.065 6.457 1.00 78.31 111 ILE A O 1
ATOM 892 N N . TYR A 1 112 ? -3.558 -3.964 7.592 1.00 76.38 112 TYR A N 1
ATOM 893 C CA . TYR A 1 112 ?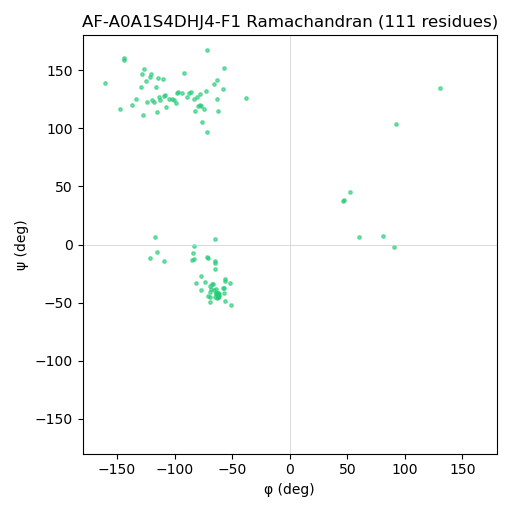 -3.589 -4.762 8.817 1.00 76.38 112 TYR A CA 1
ATOM 894 C C . TYR A 1 112 ? -4.263 -3.913 9.890 1.00 76.38 112 TYR A C 1
ATOM 896 O O . TYR A 1 112 ? -3.836 -2.776 10.067 1.00 76.38 112 TYR A O 1
ATOM 904 N N . VAL A 1 113 ? -5.316 -4.427 10.532 1.00 72.50 113 VAL A N 1
ATOM 905 C CA . VAL A 1 113 ? -6.081 -3.767 11.610 1.00 72.50 113 VAL A CA 1
ATOM 906 C C . VAL A 1 113 ? -5.906 -4.555 12.898 1.00 72.50 113 VAL A C 1
ATOM 908 O O . VAL A 1 113 ? -5.931 -5.805 12.794 1.00 72.50 113 VAL A O 1
#